Protein AF-A0A920I9T1-F1 (afdb_monomer)

Solvent-accessible surface area (backbone atoms only — not comparable to full-atom values): 2986 Å² total; per-residue (Å²): 110,71,68,60,53,51,52,52,52,51,52,54,51,51,52,54,54,49,50,54,47,60,75,65,58,77,78,73,75,76,91,56,83,83,67,74,92,63,67,69,72,81,76,58,131

Foldseek 3Di:
DVVVVVVVVVVVVCVVVVVVCVVPDDDPDPPDDPDPPDPCVVVDD

Mean predicted aligned error: 10.88 Å

Structure (mmCIF, N/CA/C/O backbone):
data_AF-A0A920I9T1-F1
#
_entry.id   AF-A0A920I9T1-F1
#
loop_
_atom_site.group_PDB
_atom_site.id
_atom_site.type_symbol
_atom_site.label_atom_id
_atom_site.label_alt_id
_atom_site.label_comp_id
_atom_site.label_asym_id
_atom_site.label_entity_id
_atom_site.label_seq_id
_atom_site.pdbx_PDB_ins_code
_atom_site.Cartn_x
_atom_site.Cartn_y
_atom_site.Cartn_z
_atom_site.occupancy
_atom_site.B_iso_or_equiv
_atom_site.auth_seq_id
_atom_site.auth_comp_id
_atom_site.auth_asym_id
_atom_site.auth_atom_id
_atom_site.pdbx_PDB_model_num
ATOM 1 N N . MET A 1 1 ? -13.573 -1.358 24.242 1.00 65.50 1 MET A N 1
ATOM 2 C CA . MET A 1 1 ? -13.129 0.045 24.054 1.00 65.50 1 MET A CA 1
ATOM 3 C C . MET A 1 1 ? -11.639 0.146 23.732 1.00 65.50 1 MET A C 1
ATOM 5 O O . MET A 1 1 ? -11.313 0.544 22.627 1.00 65.50 1 MET A O 1
ATOM 9 N N . LYS A 1 2 ? -10.726 -0.259 24.629 1.00 84.94 2 LYS A N 1
ATOM 10 C CA . LYS A 1 2 ? -9.268 -0.073 24.452 1.00 84.94 2 LYS A CA 1
ATOM 11 C C . LYS A 1 2 ? -8.704 -0.714 23.169 1.00 84.94 2 LYS A C 1
ATOM 13 O O . LYS A 1 2 ? -8.060 -0.03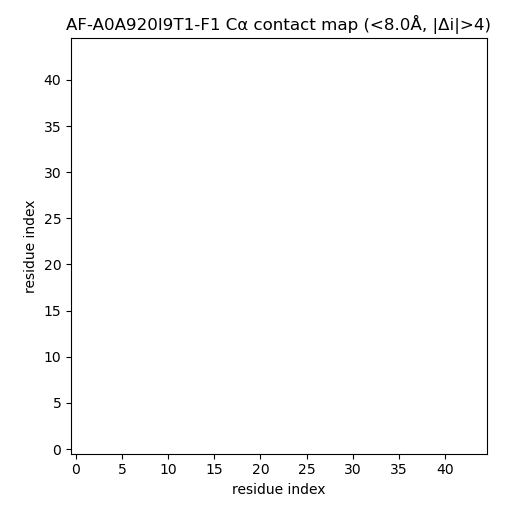2 22.388 1.00 84.94 2 LYS A O 1
ATOM 18 N N . MET A 1 3 ? -9.064 -1.971 22.901 1.00 91.31 3 MET A N 1
ATOM 19 C CA . MET A 1 3 ? -8.665 -2.702 21.686 1.00 91.31 3 MET A CA 1
ATOM 20 C C . MET A 1 3 ? -9.192 -2.068 20.389 1.00 91.31 3 MET A C 1
ATOM 22 O O . MET A 1 3 ? -8.472 -2.021 19.401 1.00 91.31 3 MET A O 1
ATOM 26 N N . PHE A 1 4 ? -10.415 -1.528 20.398 1.00 94.56 4 PHE A N 1
ATOM 27 C CA . PHE A 1 4 ? -10.985 -0.837 19.236 1.00 94.56 4 PHE A CA 1
ATOM 28 C C . PHE A 1 4 ? -10.178 0.420 18.881 1.00 94.56 4 PHE A C 1
ATOM 30 O O . PHE A 1 4 ? -9.804 0.609 17.727 1.00 94.56 4 PHE A O 1
ATOM 37 N N . PHE A 1 5 ? -9.815 1.225 19.883 1.00 96.38 5 PHE A N 1
ATOM 38 C CA . PHE A 1 5 ? -8.939 2.381 19.677 1.00 96.38 5 PHE A CA 1
ATOM 39 C C . PHE A 1 5 ? -7.535 1.981 19.220 1.00 96.38 5 PHE A C 1
ATOM 41 O O . PHE A 1 5 ? -6.987 2.629 18.335 1.00 96.38 5 PHE A O 1
ATOM 48 N N . THR A 1 6 ? -6.969 0.898 19.760 1.00 96.75 6 THR A N 1
ATOM 49 C CA . THR A 1 6 ? -5.680 0.370 19.292 1.00 96.75 6 THR A CA 1
ATOM 50 C C . THR A 1 6 ? -5.726 0.012 17.807 1.00 96.75 6 THR A C 1
ATOM 52 O O . THR A 1 6 ? -4.825 0.392 17.067 1.00 96.75 6 THR A O 1
ATOM 55 N N . VAL A 1 7 ? -6.787 -0.659 17.351 1.00 97.56 7 VAL A N 1
ATOM 56 C CA . VAL A 1 7 ? -6.956 -1.015 15.933 1.00 97.56 7 VAL A CA 1
ATOM 57 C C . VAL A 1 7 ? -7.075 0.234 15.059 1.00 97.56 7 VAL A C 1
ATOM 59 O O . VAL A 1 7 ? -6.402 0.320 14.036 1.00 97.56 7 VAL A O 1
ATOM 62 N N . ILE A 1 8 ? -7.860 1.230 15.477 1.00 97.75 8 ILE A N 1
ATOM 63 C CA . ILE A 1 8 ? -7.983 2.500 14.743 1.00 97.75 8 ILE A CA 1
ATOM 64 C C . ILE A 1 8 ? -6.626 3.196 14.615 1.00 97.75 8 ILE A C 1
ATOM 66 O O . ILE A 1 8 ? -6.259 3.631 13.527 1.00 97.75 8 ILE A O 1
ATOM 70 N N . ILE A 1 9 ? -5.862 3.271 15.705 1.00 97.69 9 ILE A N 1
ATOM 71 C CA . ILE A 1 9 ? -4.535 3.897 15.705 1.00 97.69 9 ILE A CA 1
ATOM 72 C C . ILE A 1 9 ? -3.594 3.170 14.741 1.00 97.69 9 ILE A C 1
ATOM 74 O O . ILE A 1 9 ? -2.899 3.823 13.967 1.00 97.69 9 ILE A O 1
ATOM 78 N N . LEU A 1 10 ? -3.598 1.835 14.736 1.00 97.94 10 LEU A N 1
ATOM 79 C CA . LEU A 1 10 ? -2.774 1.052 13.814 1.00 97.94 10 LEU A CA 1
ATOM 80 C C . LEU A 1 10 ? -3.143 1.314 12.352 1.00 97.94 10 LEU A C 1
ATOM 82 O O . LEU A 1 10 ? -2.248 1.518 11.538 1.00 97.94 10 LEU A O 1
ATOM 86 N N . ILE A 1 11 ? -4.438 1.381 12.030 1.00 98.06 11 ILE A N 1
ATOM 87 C CA . ILE A 1 11 ? -4.902 1.701 10.673 1.00 98.06 11 ILE A CA 1
ATOM 88 C C . ILE A 1 11 ? -4.405 3.086 10.251 1.00 98.06 11 ILE A C 1
ATOM 90 O O . ILE A 1 11 ? -3.854 3.232 9.162 1.00 98.06 11 ILE A O 1
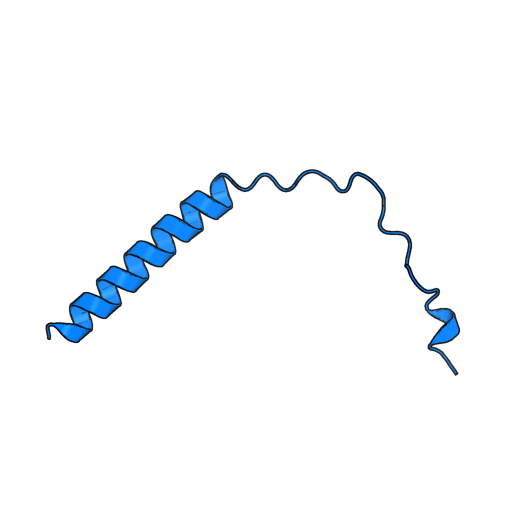ATOM 94 N N . ILE A 1 12 ? -4.551 4.093 11.118 1.00 98.19 12 ILE A N 1
ATOM 95 C CA . ILE A 1 12 ? -4.091 5.459 10.834 1.00 98.19 12 ILE A CA 1
ATOM 96 C C . ILE A 1 12 ? -2.580 5.469 10.574 1.00 98.19 12 ILE A C 1
ATOM 98 O O . ILE A 1 12 ? -2.136 6.039 9.580 1.00 98.19 12 ILE A O 1
ATOM 102 N N . ILE A 1 13 ? -1.793 4.796 11.418 1.00 98.12 13 ILE A N 1
ATOM 103 C CA . ILE A 1 13 ? -0.337 4.703 11.253 1.00 98.12 13 ILE A CA 1
ATOM 104 C C . ILE A 1 13 ? 0.019 4.020 9.928 1.00 98.12 13 ILE A C 1
ATOM 106 O O . ILE A 1 13 ? 0.856 4.535 9.189 1.00 98.12 13 ILE A O 1
ATOM 110 N N . SER A 1 14 ? -0.626 2.901 9.587 1.00 97.31 14 SER A N 1
ATOM 111 C CA . SER A 1 14 ? -0.380 2.195 8.325 1.00 97.31 14 SER A CA 1
ATOM 112 C C . SER A 1 14 ? -0.695 3.053 7.102 1.00 97.31 14 SER A C 1
ATOM 114 O O . SER A 1 14 ? 0.083 3.053 6.151 1.00 97.31 14 SER A O 1
ATOM 116 N N . VAL A 1 15 ? -1.794 3.813 7.126 1.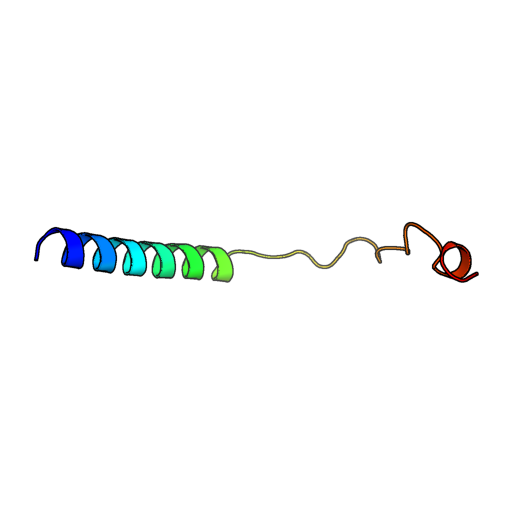00 97.75 15 VAL A N 1
ATOM 117 C CA . VAL A 1 15 ? -2.164 4.711 6.021 1.00 97.75 15 VAL A CA 1
ATOM 118 C C . VAL A 1 15 ? -1.149 5.843 5.870 1.00 97.75 15 VAL A C 1
ATOM 120 O O . VAL A 1 15 ? -0.735 6.134 4.752 1.00 97.75 15 VAL A O 1
ATOM 123 N N . VAL A 1 16 ? -0.713 6.455 6.976 1.00 97.69 16 VAL A N 1
ATOM 124 C CA . VAL A 1 16 ? 0.276 7.547 6.952 1.00 97.69 16 VAL A CA 1
ATOM 125 C C . VAL A 1 16 ? 1.639 7.053 6.467 1.00 97.69 16 VAL A C 1
ATOM 127 O O . VAL A 1 16 ? 2.250 7.673 5.603 1.00 97.69 16 VAL A O 1
ATOM 130 N N . LEU A 1 17 ? 2.121 5.921 6.982 1.00 96.44 17 LEU A N 1
ATOM 131 C CA . LEU A 1 17 ? 3.401 5.363 6.546 1.00 96.44 17 LEU A CA 1
ATOM 132 C C . LEU A 1 17 ? 3.345 4.904 5.086 1.00 96.44 17 LEU A C 1
ATOM 134 O O . LEU A 1 17 ? 4.274 5.167 4.327 1.00 96.44 17 LEU A O 1
ATOM 138 N N . GLY A 1 18 ? 2.246 4.263 4.680 1.00 95.50 18 GLY A N 1
ATOM 139 C CA . GLY A 1 18 ? 2.035 3.825 3.304 1.00 95.50 18 GLY A CA 1
ATOM 140 C C . GLY A 1 18 ? 1.965 4.989 2.318 1.00 95.50 18 GLY A C 1
ATOM 141 O O . GLY A 1 18 ? 2.559 4.910 1.246 1.00 95.50 18 GLY A O 1
ATOM 142 N N . SER A 1 19 ? 1.303 6.092 2.675 1.00 94.31 19 SER A N 1
ATOM 143 C CA . SER A 1 19 ? 1.204 7.263 1.800 1.00 94.31 19 SER A CA 1
ATOM 144 C C . SER A 1 19 ? 2.544 7.974 1.631 1.00 94.31 19 SER A C 1
ATOM 146 O O . SER A 1 19 ? 2.917 8.280 0.502 1.00 94.31 19 SER A O 1
ATOM 148 N N . VAL A 1 20 ? 3.303 8.160 2.716 1.00 94.62 20 VAL A N 1
ATOM 149 C CA . VAL A 1 20 ? 4.664 8.722 2.666 1.00 94.62 20 VAL A CA 1
ATOM 150 C C . VAL A 1 20 ? 5.590 7.825 1.851 1.00 94.62 20 VAL A C 1
ATOM 152 O O . VAL A 1 20 ? 6.367 8.310 1.031 1.00 94.62 20 VAL A O 1
ATOM 155 N N . PHE A 1 21 ? 5.514 6.512 2.051 1.00 92.75 21 PHE A N 1
ATOM 156 C CA . PHE A 1 21 ? 6.281 5.557 1.266 1.00 92.75 21 PHE A CA 1
ATOM 157 C C . PHE A 1 21 ? 5.962 5.697 -0.224 1.00 92.75 21 PHE A C 1
ATOM 159 O O . PHE A 1 21 ? 6.868 5.955 -1.007 1.00 92.75 21 PHE A O 1
ATOM 166 N N . LEU A 1 22 ? 4.684 5.625 -0.608 1.00 90.75 22 LEU A N 1
ATOM 167 C CA . LEU A 1 22 ? 4.257 5.729 -2.005 1.00 90.75 22 LEU A CA 1
ATOM 168 C C . LEU A 1 22 ? 4.597 7.087 -2.629 1.00 90.75 22 LEU A C 1
ATOM 170 O O . LEU A 1 22 ? 4.962 7.133 -3.799 1.00 90.75 22 LEU A O 1
ATOM 174 N N . SER A 1 23 ? 4.520 8.182 -1.868 1.00 89.56 23 SER A N 1
ATOM 175 C CA . SER A 1 23 ? 4.845 9.518 -2.379 1.00 89.56 23 SER A CA 1
ATOM 176 C C . SER A 1 23 ? 6.337 9.707 -2.654 1.00 89.56 23 SER A C 1
ATOM 178 O O . SER A 1 23 ? 6.703 10.512 -3.503 1.00 89.56 23 SER A O 1
ATOM 180 N N . ASN A 1 24 ? 7.200 9.000 -1.919 1.00 89.69 24 ASN A N 1
ATOM 181 C CA . ASN A 1 24 ? 8.655 9.057 -2.089 1.00 89.69 24 ASN A CA 1
ATOM 182 C C . ASN A 1 24 ? 9.197 7.915 -2.956 1.00 89.69 24 ASN A C 1
ATOM 184 O O . ASN A 1 24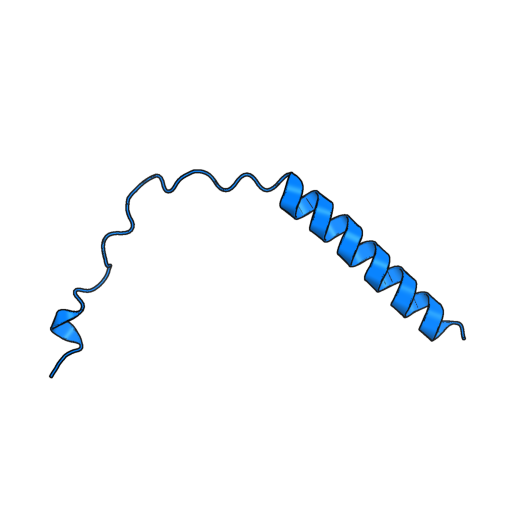 ? 10.364 7.934 -3.350 1.00 89.69 24 ASN A O 1
ATOM 188 N N . TRP A 1 25 ? 8.375 6.908 -3.244 1.00 86.50 25 TRP A N 1
ATOM 189 C CA . TRP A 1 25 ? 8.770 5.746 -4.019 1.00 86.50 25 TRP A CA 1
ATOM 190 C C . TRP A 1 25 ? 8.903 6.120 -5.498 1.00 86.50 25 TRP A C 1
ATOM 192 O O . TRP A 1 25 ? 7.957 6.061 -6.283 1.00 86.50 25 TRP A O 1
ATOM 202 N N . ASN A 1 26 ? 10.115 6.513 -5.883 1.00 81.19 26 ASN A N 1
ATOM 203 C CA . ASN A 1 26 ? 10.469 6.774 -7.269 1.00 81.19 26 ASN A CA 1
ATOM 204 C C . ASN A 1 26 ? 10.729 5.442 -7.991 1.00 81.19 26 ASN A C 1
ATOM 206 O O . ASN A 1 26 ? 11.816 4.878 -7.864 1.00 81.19 26 ASN A O 1
ATOM 210 N N . ILE A 1 27 ? 9.744 4.931 -8.737 1.00 77.88 27 ILE A N 1
ATOM 211 C CA . ILE A 1 27 ? 9.951 3.791 -9.645 1.00 77.88 27 ILE A CA 1
ATOM 212 C C . ILE A 1 27 ? 10.715 4.322 -10.861 1.00 77.88 27 ILE A C 1
ATOM 214 O O . ILE A 1 27 ? 10.128 5.072 -11.645 1.00 77.88 27 ILE A O 1
ATOM 218 N N . PRO A 1 28 ? 12.005 3.982 -11.044 1.00 77.19 28 PRO A N 1
ATOM 219 C CA . PRO A 1 28 ? 12.717 4.404 -12.237 1.00 77.19 28 PRO A CA 1
ATOM 220 C C . PRO A 1 28 ? 12.033 3.810 -13.470 1.00 77.19 2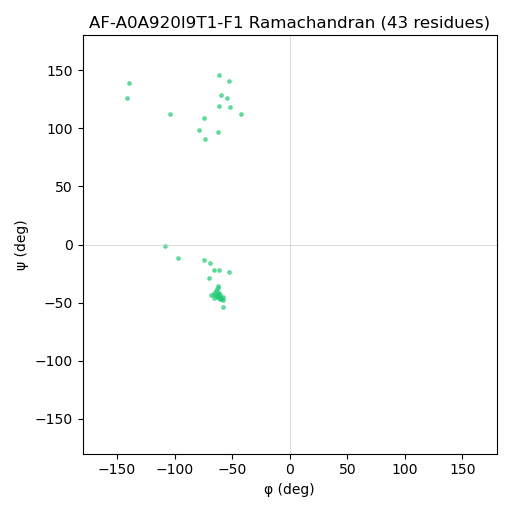8 PRO A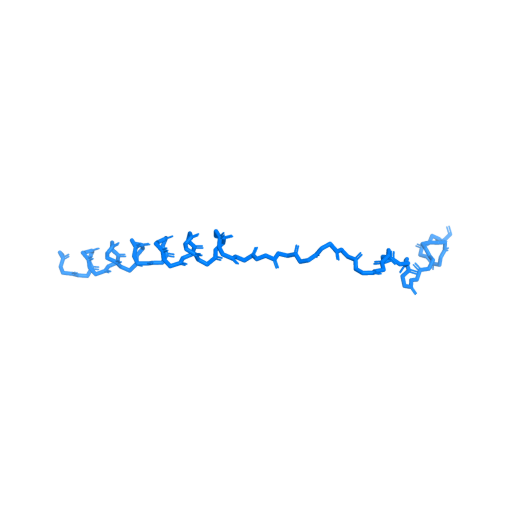 C 1
ATOM 222 O O . PRO A 1 28 ? 11.528 2.684 -13.431 1.00 77.19 28 PRO A O 1
ATOM 225 N N . ALA A 1 29 ? 12.039 4.558 -14.574 1.00 76.00 29 ALA A N 1
ATOM 226 C CA . ALA A 1 29 ? 11.585 4.028 -15.851 1.00 76.00 29 ALA A CA 1
ATOM 227 C C . ALA A 1 29 ? 12.326 2.706 -16.150 1.00 76.00 29 ALA A C 1
ATOM 229 O O . ALA A 1 29 ? 13.527 2.617 -15.863 1.00 76.00 29 ALA A O 1
ATOM 230 N N . PRO A 1 30 ? 11.648 1.683 -16.705 1.00 74.62 30 PRO A N 1
ATOM 231 C CA . PRO A 1 30 ? 12.288 0.416 -17.035 1.00 74.62 30 PRO A CA 1
ATOM 232 C C . PRO A 1 30 ? 13.538 0.668 -17.886 1.00 74.62 30 PRO A C 1
ATOM 234 O O . PRO A 1 30 ? 13.452 1.222 -18.979 1.00 74.62 30 PRO A O 1
ATOM 237 N N . THR A 1 31 ? 14.717 0.290 -17.386 1.00 73.75 31 THR A N 1
ATOM 238 C CA . THR A 1 31 ? 15.999 0.527 -18.082 1.00 73.75 31 THR A CA 1
ATOM 239 C C . THR A 1 31 ? 16.153 -0.326 -19.336 1.00 73.75 31 THR A C 1
ATOM 241 O O . THR A 1 31 ? 17.001 -0.046 -20.182 1.00 73.75 31 THR A O 1
ATOM 244 N N . LYS A 1 32 ? 15.329 -1.366 -19.467 1.00 71.44 32 LYS A N 1
ATOM 245 C CA . LYS A 1 32 ? 15.182 -2.193 -20.660 1.00 71.44 32 LYS A CA 1
ATOM 246 C C . LYS A 1 32 ? 13.698 -2.498 -20.824 1.00 71.44 32 LYS A C 1
ATOM 248 O O . LYS A 1 32 ? 13.027 -2.781 -19.830 1.00 71.44 32 LYS A O 1
ATOM 253 N N . MET A 1 33 ? 13.189 -2.459 -22.057 1.00 67.69 33 MET A N 1
ATOM 254 C CA . MET A 1 33 ? 11.916 -3.119 -22.347 1.00 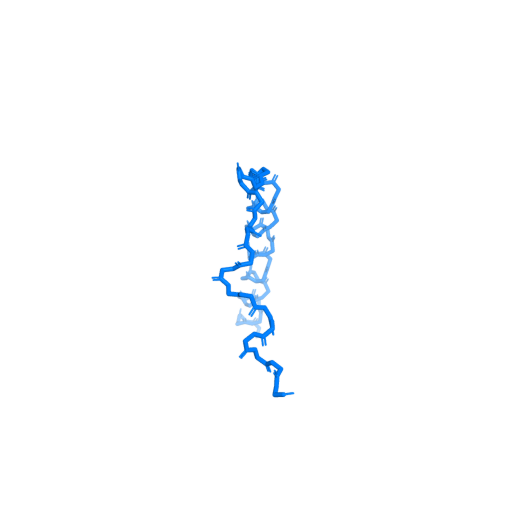67.69 33 MET A CA 1
ATOM 255 C C . MET A 1 33 ? 12.061 -4.570 -21.898 1.00 67.69 33 MET A C 1
ATOM 257 O O . MET A 1 33 ? 13.037 -5.226 -22.268 1.00 67.69 33 MET A O 1
ATOM 261 N N . VAL A 1 34 ? 11.140 -5.036 -21.055 1.00 67.69 34 VAL A N 1
ATOM 262 C CA . VAL A 1 34 ? 11.051 -6.452 -20.706 1.00 67.69 34 VAL A CA 1
ATOM 263 C C . VAL A 1 34 ? 10.740 -7.169 -22.012 1.00 67.69 34 VAL A C 1
ATOM 265 O O . VAL A 1 34 ? 9.603 -7.161 -22.472 1.00 67.69 34 VAL A O 1
ATOM 268 N N . SER A 1 35 ? 11.774 -7.705 -22.660 1.00 67.81 35 SER A N 1
ATOM 269 C CA . SER A 1 35 ? 11.585 -8.677 -23.723 1.00 67.81 35 SER A CA 1
ATOM 270 C C . SER A 1 35 ? 10.844 -9.842 -23.093 1.00 67.81 35 SER A C 1
ATOM 272 O O . SER A 1 35 ? 11.262 -10.319 -22.034 1.00 67.81 35 SER A O 1
ATOM 274 N N . GLU A 1 36 ? 9.753 -10.263 -23.715 1.00 66.31 36 GLU A N 1
ATOM 275 C CA . GLU A 1 36 ? 9.056 -11.498 -23.382 1.00 66.31 36 GLU A CA 1
ATOM 276 C C . GLU A 1 36 ? 10.105 -12.596 -23.134 1.00 66.31 36 GLU A C 1
ATOM 278 O O . GLU A 1 36 ?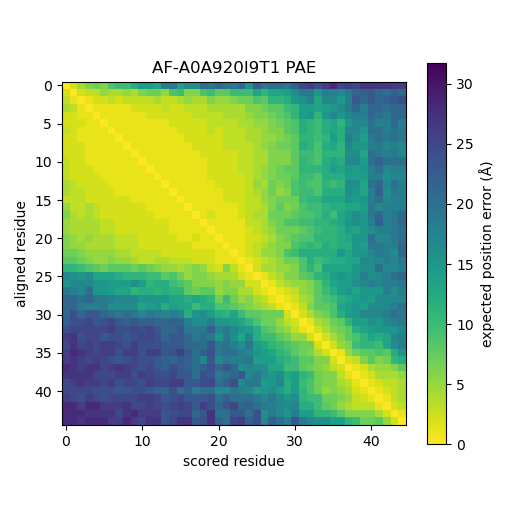 10.893 -12.930 -24.019 1.00 66.31 36 GLU A O 1
ATOM 283 N N . VAL A 1 37 ? 10.224 -13.066 -21.886 1.00 71.88 37 VAL A N 1
ATOM 284 C CA . VAL A 1 37 ? 11.280 -14.026 -21.505 1.00 71.88 37 VAL A CA 1
ATOM 285 C C . VAL A 1 37 ? 11.055 -15.365 -22.218 1.00 71.88 37 VAL A C 1
ATOM 287 O O . VAL A 1 37 ? 11.985 -16.153 -22.393 1.00 71.88 37 VAL A O 1
ATOM 290 N N . ILE A 1 38 ? 9.817 -15.616 -22.648 1.00 73.06 38 ILE A N 1
ATOM 291 C CA . ILE A 1 38 ? 9.385 -16.809 -23.359 1.00 73.06 38 ILE A CA 1
ATOM 292 C C . ILE A 1 38 ? 8.381 -16.366 -24.418 1.00 73.06 38 ILE A C 1
ATOM 294 O O . ILE A 1 38 ? 7.410 -15.715 -24.076 1.00 73.06 38 ILE A O 1
ATOM 298 N N . ASP A 1 39 ? 8.629 -16.736 -25.669 1.00 72.44 39 ASP A N 1
ATOM 299 C CA . ASP A 1 39 ? 7.722 -16.514 -26.796 1.00 72.44 39 ASP A CA 1
ATOM 300 C C . ASP A 1 39 ? 6.378 -17.237 -26.570 1.00 72.44 39 ASP A C 1
ATOM 302 O O . ASP A 1 39 ? 6.353 -18.468 -26.446 1.00 72.44 39 ASP A O 1
ATOM 306 N N . ASP A 1 40 ? 5.278 -16.479 -26.529 1.00 73.25 40 ASP A N 1
ATOM 307 C CA . ASP A 1 40 ? 3.896 -16.945 -26.359 1.00 73.25 40 ASP A CA 1
ATOM 308 C C . ASP A 1 40 ? 3.475 -18.040 -27.356 1.00 73.25 40 ASP A C 1
ATOM 310 O O . ASP A 1 40 ? 2.579 -18.843 -27.066 1.00 73.25 40 ASP A O 1
ATOM 314 N N . SER A 1 41 ? 4.136 -18.138 -28.517 1.00 74.75 41 SER A N 1
ATOM 315 C CA . SER A 1 41 ? 3.910 -19.231 -29.473 1.00 74.75 41 SER A CA 1
ATOM 316 C C . SER A 1 41 ? 4.226 -20.611 -28.891 1.00 74.75 41 SER A C 1
ATOM 318 O O . SER A 1 41 ? 3.668 -21.606 -29.343 1.00 74.75 41 SER A O 1
ATOM 320 N N . LYS A 1 42 ? 5.053 -20.690 -27.839 1.00 71.19 42 LYS A N 1
ATOM 321 C CA . LYS A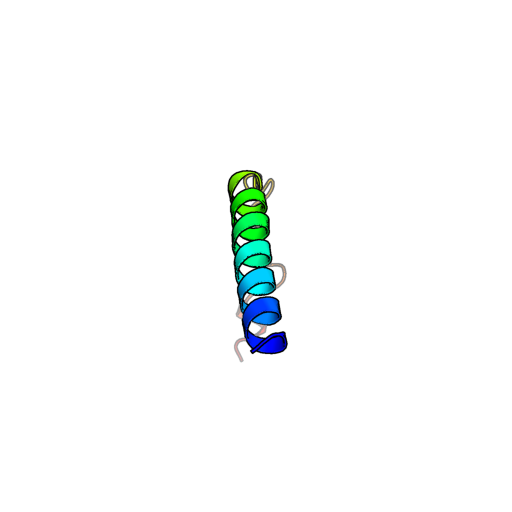 1 42 ? 5.362 -21.942 -27.133 1.00 71.19 42 LYS A CA 1
ATOM 322 C C . LYS A 1 42 ? 4.232 -22.442 -26.231 1.00 71.19 42 LYS A C 1
ATOM 324 O O . LYS A 1 42 ? 4.296 -23.583 -25.779 1.00 71.19 42 LYS A O 1
ATOM 329 N N . PHE A 1 43 ? 3.224 -21.615 -25.953 1.00 79.69 43 PHE A N 1
ATOM 330 C CA . PHE A 1 43 ? 2.095 -21.958 -25.080 1.00 79.69 43 PHE A CA 1
ATOM 331 C C . PHE A 1 43 ? 0.776 -22.164 -25.834 1.00 79.69 43 PHE A C 1
ATOM 333 O O . PHE A 1 43 ? -0.238 -22.492 -25.215 1.00 79.69 43 PHE A O 1
ATOM 340 N N . ARG A 1 44 ? 0.764 -21.997 -27.161 1.00 72.25 44 ARG A N 1
ATOM 341 C CA . ARG A 1 44 ? -0.399 -22.294 -28.004 1.00 72.25 44 ARG A CA 1
ATOM 342 C C . ARG A 1 44 ? -0.158 -23.612 -28.741 1.00 72.25 44 ARG A C 1
ATOM 344 O O . ARG A 1 44 ? 0.742 -23.688 -29.569 1.00 72.25 44 ARG A O 1
ATOM 351 N N . ASN A 1 45 ? -0.941 -24.631 -28.375 1.00 59.97 45 ASN A N 1
ATOM 352 C CA . ASN A 1 45 ? -1.060 -25.904 -29.101 1.00 59.97 45 ASN A CA 1
ATOM 353 C C . ASN A 1 45 ? -1.476 -25.686 -30.557 1.00 59.97 45 ASN A C 1
ATOM 355 O O . ASN A 1 45 ? -2.391 -24.855 -30.771 1.00 59.97 45 ASN A O 1
#

Sequence (45 aa):
MKMFFTVIILIIISVVLGSVFLSNWNIPAPTKMVSEVIDDSKFRN

pLDDT: mean 84.17, std 12.06, range [59.97, 98.19]

Radius of gyration: 21.31 Å; Cα contacts (8 Å, |Δi|>4): 0; chains: 1; bounding box: 29×35×54 Å

Secondary structure (DSSP, 8-state):
-HHHHHHHHHHHHHHHHHHHHHHH---PPPSS----SS-GGGG--